Protein AF-A0A246E0P2-F1 (afdb_monomer_lite)

Secondary structure (DSSP, 8-state):
-----TTTTS-HHHHHHHHHHHHHHHHHHHHHHHHTT-TTHHHHHHHHHHHHHHHHHHHHS-HHHHHHHHHHHHHHHHHHHHHHHHHS-----

Organism: NCBI:txid1967781

Foldseek 3Di:
DPPDDPLNVDDLVVLLVVLLVLLVVLCVLLVVCVVVVPVCSVVSPVLSVVSVVCSSVLSVDDSVSVVVSVVVSVVSVVVSVVVVVVPPPPPDD

Structure (mmCIF, N/CA/C/O backbone):
data_AF-A0A246E0P2-F1
#
_entry.id   AF-A0A246E0P2-F1
#
loop_
_atom_site.group_PDB
_atom_site.id
_atom_site.type_symbol
_atom_site.label_atom_id
_atom_site.label_alt_id
_atom_site.label_comp_id
_atom_site.label_asym_id
_atom_site.label_entity_id
_atom_site.label_seq_id
_atom_site.pdbx_PDB_ins_code
_atom_site.Cartn_x
_atom_site.Cartn_y
_atom_site.Cartn_z
_atom_site.occupancy
_atom_site.B_iso_or_equiv
_atom_site.auth_seq_id
_atom_site.auth_comp_id
_atom_site.auth_asym_id
_atom_site.auth_atom_id
_atom_site.pdbx_PDB_model_num
ATOM 1 N N . MET A 1 1 ? -1.724 15.838 -26.592 1.00 36.31 1 MET A N 1
ATOM 2 C CA . MET A 1 1 ? -0.551 15.297 -25.874 1.00 36.31 1 MET A CA 1
ATOM 3 C C . MET A 1 1 ? -1.047 14.722 -24.557 1.00 36.31 1 MET A C 1
ATOM 5 O O . MET A 1 1 ? -1.435 15.505 -23.699 1.00 36.31 1 MET A O 1
ATOM 9 N N . SER A 1 2 ? -1.127 13.395 -24.412 1.00 47.81 2 SER A N 1
ATOM 10 C CA . SER A 1 2 ? -1.415 12.793 -23.102 1.00 47.81 2 SER A CA 1
ATOM 11 C C . SER A 1 2 ? -0.214 13.047 -22.203 1.00 47.81 2 SER A C 1
ATOM 13 O O . SER A 1 2 ? 0.891 12.609 -22.519 1.00 47.81 2 SER A O 1
ATOM 15 N N . ARG A 1 3 ? -0.400 13.831 -21.135 1.00 54.16 3 ARG A N 1
ATOM 16 C CA . ARG A 1 3 ? 0.618 13.973 -20.092 1.00 54.16 3 ARG A CA 1
ATOM 17 C C . ARG A 1 3 ? 0.797 12.600 -19.463 1.00 54.16 3 ARG A C 1
ATOM 19 O O . ARG A 1 3 ? -0.142 12.103 -18.845 1.00 54.16 3 ARG A O 1
ATOM 26 N N . LYS A 1 4 ? 1.982 12.023 -19.644 1.00 53.72 4 LYS A N 1
ATOM 27 C CA . LYS A 1 4 ? 2.392 10.837 -18.907 1.00 53.72 4 LYS A CA 1
ATOM 28 C C . LYS A 1 4 ? 2.248 11.109 -17.417 1.00 53.72 4 LYS A C 1
ATOM 30 O O . LYS A 1 4 ? 2.573 12.206 -16.950 1.00 53.72 4 LYS A O 1
ATOM 35 N N . THR A 1 5 ? 1.685 10.162 -16.679 1.00 62.72 5 THR A N 1
ATOM 36 C CA . THR A 1 5 ? 1.611 10.297 -15.223 1.00 62.72 5 THR A CA 1
ATOM 37 C C . THR A 1 5 ? 3.012 10.177 -14.611 1.00 62.72 5 THR A C 1
ATOM 39 O O . THR A 1 5 ? 3.869 9.511 -15.183 1.00 62.72 5 THR A O 1
ATOM 42 N N . PRO A 1 6 ? 3.289 10.766 -13.433 1.00 68.50 6 PRO A N 1
ATOM 43 C CA . PRO A 1 6 ? 4.612 10.668 -12.807 1.00 68.50 6 PRO A CA 1
ATOM 44 C C . PRO A 1 6 ? 5.114 9.226 -12.615 1.00 68.50 6 PRO A C 1
ATOM 46 O O . PRO A 1 6 ? 6.316 9.007 -12.573 1.00 68.50 6 PRO A O 1
ATOM 49 N N . LEU A 1 7 ? 4.206 8.245 -12.519 1.00 66.38 7 LEU A N 1
ATOM 50 C CA . LEU A 1 7 ? 4.514 6.811 -12.464 1.00 66.38 7 LEU A CA 1
ATOM 51 C C . LEU A 1 7 ? 5.053 6.255 -13.792 1.00 66.38 7 LEU A C 1
ATOM 53 O O . LEU A 1 7 ? 5.910 5.373 -13.774 1.00 66.38 7 LEU A O 1
ATOM 57 N N . GLU A 1 8 ? 4.583 6.770 -14.929 1.00 67.31 8 GLU A N 1
ATOM 58 C CA . GLU A 1 8 ? 5.042 6.383 -16.271 1.00 67.31 8 GLU A CA 1
ATOM 59 C C . GLU A 1 8 ? 6.476 6.842 -16.553 1.00 67.31 8 GLU A C 1
ATOM 61 O O . GLU A 1 8 ? 7.203 6.164 -17.277 1.00 67.31 8 GLU A O 1
ATOM 66 N N . ASP A 1 9 ? 6.892 7.960 -15.955 1.00 74.88 9 ASP A N 1
ATOM 67 C CA . ASP A 1 9 ? 8.243 8.513 -16.105 1.00 74.88 9 ASP A CA 1
ATOM 68 C C . ASP A 1 9 ? 9.254 7.900 -15.111 1.00 74.88 9 ASP A C 1
ATOM 70 O O . ASP A 1 9 ? 10.459 8.139 -15.208 1.00 74.88 9 ASP A O 1
ATOM 74 N N . MET A 1 10 ? 8.792 7.089 -14.151 1.00 79.94 10 MET A N 1
ATOM 75 C CA . MET A 1 10 ? 9.656 6.400 -13.189 1.00 79.94 10 MET A CA 1
ATOM 76 C C . MET A 1 10 ? 10.255 5.115 -13.769 1.00 79.94 10 MET A C 1
ATOM 78 O O . MET A 1 10 ? 9.574 4.325 -14.434 1.00 79.94 10 MET A O 1
ATOM 82 N N . SER A 1 11 ? 11.518 4.855 -13.406 1.00 86.56 11 SER A N 1
ATOM 83 C CA . SER A 1 11 ? 12.133 3.538 -13.583 1.00 86.56 11 SER A CA 1
ATOM 84 C C . SER A 1 11 ? 11.336 2.467 -12.836 1.00 86.56 11 SER A C 1
ATOM 86 O O . SER A 1 11 ? 10.710 2.748 -11.810 1.00 86.56 11 SER A O 1
ATOM 88 N N . THR A 1 12 ? 11.393 1.229 -13.323 1.00 85.56 12 THR A N 1
ATOM 89 C CA . THR A 1 12 ? 10.741 0.072 -12.693 1.00 85.56 12 THR A CA 1
ATOM 90 C C . THR A 1 12 ? 11.121 -0.062 -11.218 1.00 85.56 12 THR A C 1
ATOM 92 O O . THR A 1 12 ? 10.244 -0.220 -10.379 1.00 85.56 12 THR A O 1
ATOM 95 N N . GLU A 1 13 ? 12.402 0.100 -10.876 1.00 86.38 13 GLU A N 1
ATOM 96 C CA . GLU A 1 13 ? 12.884 0.046 -9.486 1.00 86.38 13 GLU A CA 1
ATOM 97 C C . GLU A 1 13 ? 12.245 1.121 -8.602 1.00 86.38 13 GLU A C 1
ATOM 99 O O . GLU A 1 13 ? 11.829 0.853 -7.474 1.00 86.38 13 GLU A O 1
ATOM 104 N N . ARG A 1 14 ? 12.121 2.350 -9.119 1.00 85.50 14 ARG A N 1
ATOM 105 C CA . ARG A 1 14 ? 11.501 3.448 -8.372 1.00 85.50 14 ARG A CA 1
ATOM 106 C C . ARG A 1 14 ? 9.994 3.252 -8.236 1.00 85.50 14 ARG A C 1
ATOM 108 O O . ARG A 1 14 ? 9.445 3.557 -7.180 1.00 85.50 14 ARG A O 1
ATOM 115 N N . ARG A 1 15 ? 9.341 2.704 -9.264 1.00 84.75 15 ARG A N 1
ATOM 116 C CA . ARG A 1 15 ? 7.932 2.287 -9.219 1.00 84.75 15 ARG A CA 1
ATOM 117 C C . ARG A 1 15 ? 7.706 1.223 -8.148 1.00 84.75 15 ARG A C 1
ATOM 119 O O . ARG A 1 15 ? 6.824 1.388 -7.312 1.00 84.75 15 ARG A O 1
ATOM 126 N N . GLU A 1 16 ? 8.543 0.191 -8.119 1.00 89.38 16 GLU A N 1
ATOM 127 C CA . GLU A 1 16 ? 8.479 -0.874 -7.116 1.00 89.38 16 GLU A CA 1
ATOM 128 C C . GLU A 1 16 ? 8.666 -0.322 -5.696 1.00 89.38 16 GLU A C 1
ATOM 130 O O . GLU A 1 16 ? 7.886 -0.641 -4.798 1.00 89.38 16 GLU A O 1
ATOM 135 N N . ALA A 1 17 ? 9.644 0.566 -5.493 1.00 89.12 17 ALA A N 1
ATOM 136 C CA . ALA A 1 17 ? 9.871 1.210 -4.202 1.00 89.12 17 ALA A CA 1
ATOM 137 C C . ALA A 1 17 ? 8.648 2.016 -3.725 1.00 89.12 17 ALA A C 1
ATOM 139 O O . ALA A 1 17 ? 8.292 1.955 -2.547 1.00 89.12 17 ALA A O 1
ATOM 140 N N . VAL A 1 18 ? 7.971 2.732 -4.630 1.00 87.69 18 VAL A N 1
ATOM 141 C CA . VAL A 1 18 ? 6.733 3.467 -4.321 1.00 87.69 18 VAL A CA 1
ATOM 142 C C . VAL A 1 18 ? 5.596 2.511 -3.959 1.00 87.69 18 VAL A C 1
ATOM 144 O O . VAL A 1 18 ? 4.913 2.739 -2.961 1.00 87.69 18 VAL A O 1
ATOM 147 N N . ILE A 1 19 ? 5.418 1.423 -4.712 1.00 88.06 19 ILE A N 1
ATOM 148 C CA . ILE A 1 19 ? 4.385 0.412 -4.437 1.00 88.06 19 ILE A CA 1
ATOM 149 C C . ILE A 1 19 ? 4.617 -0.235 -3.065 1.00 88.06 19 ILE A C 1
ATOM 151 O O . ILE A 1 19 ? 3.688 -0.338 -2.266 1.00 88.06 19 ILE A O 1
ATOM 155 N N . ARG A 1 20 ? 5.864 -0.591 -2.736 1.00 91.00 20 ARG A N 1
ATOM 156 C CA . ARG A 1 20 ? 6.228 -1.135 -1.415 1.00 91.00 20 ARG A CA 1
ATOM 157 C C . ARG A 1 20 ? 6.007 -0.123 -0.287 1.00 91.00 20 ARG A C 1
ATOM 159 O O . ARG A 1 20 ? 5.542 -0.497 0.788 1.00 91.00 20 ARG A O 1
ATOM 166 N N . ALA A 1 21 ? 6.313 1.155 -0.513 1.00 91.12 21 ALA A N 1
ATOM 167 C CA . ALA A 1 21 ? 6.061 2.207 0.472 1.00 91.12 21 ALA A CA 1
ATOM 168 C C . ALA A 1 21 ? 4.556 2.404 0.728 1.00 91.12 21 ALA A C 1
ATOM 170 O O . ALA A 1 21 ? 4.145 2.584 1.877 1.00 91.12 21 ALA A O 1
ATOM 171 N N . LEU A 1 22 ? 3.734 2.326 -0.323 1.00 88.94 22 LEU A N 1
ATOM 172 C CA . LEU A 1 22 ? 2.277 2.367 -0.220 1.00 88.94 22 LEU A CA 1
ATOM 173 C C . LEU A 1 22 ? 1.736 1.157 0.553 1.00 88.94 22 LEU A C 1
ATOM 175 O O . LEU A 1 22 ? 0.949 1.335 1.479 1.00 88.94 22 LEU A O 1
ATOM 179 N N . ALA A 1 23 ? 2.210 -0.047 0.227 1.00 90.94 23 ALA A N 1
ATOM 180 C CA . ALA A 1 23 ? 1.853 -1.277 0.932 1.00 90.94 23 ALA A CA 1
ATOM 181 C C . ALA A 1 23 ? 2.166 -1.189 2.435 1.00 90.94 23 ALA A C 1
ATOM 183 O O . ALA A 1 23 ? 1.333 -1.527 3.271 1.00 90.94 23 ALA A O 1
ATOM 184 N N . SER A 1 24 ? 3.338 -0.653 2.789 1.00 93.31 24 SER A N 1
ATOM 185 C CA . SER A 1 24 ? 3.743 -0.443 4.184 1.00 93.31 24 SER A CA 1
ATOM 186 C C . SER A 1 24 ? 2.807 0.513 4.931 1.00 93.31 24 SER A C 1
ATOM 188 O O . SER A 1 24 ? 2.372 0.220 6.045 1.00 93.31 24 SER A O 1
ATOM 190 N N . LYS A 1 25 ? 2.426 1.631 4.297 1.00 92.44 25 LYS A N 1
ATOM 191 C CA . LYS A 1 25 ? 1.450 2.572 4.867 1.00 92.44 25 LYS A CA 1
ATOM 192 C C . LYS A 1 25 ? 0.079 1.925 5.060 1.00 92.44 25 LYS A C 1
ATOM 194 O O . LYS A 1 25 ? -0.498 2.076 6.131 1.00 92.44 25 LYS A O 1
ATOM 199 N N . LEU A 1 26 ? -0.416 1.183 4.069 1.00 89.44 26 LEU A N 1
ATOM 200 C CA . LEU A 1 26 ? -1.687 0.458 4.167 1.00 89.44 26 LEU A CA 1
ATOM 201 C C . LEU A 1 26 ? -1.671 -0.564 5.306 1.00 89.44 26 LEU A C 1
ATOM 203 O O . LEU A 1 26 ? -2.623 -0.620 6.077 1.00 89.44 26 LEU A O 1
ATOM 207 N N . GLN A 1 27 ? -0.574 -1.309 5.470 1.00 93.31 27 GLN A N 1
ATOM 208 C CA . GLN A 1 27 ? -0.428 -2.271 6.562 1.00 93.31 27 GLN A CA 1
ATOM 209 C C . GLN A 1 27 ? -0.475 -1.591 7.934 1.00 93.31 27 GLN A C 1
ATOM 211 O O . GLN A 1 27 ? -1.118 -2.095 8.856 1.00 93.31 27 GLN A O 1
ATOM 216 N N . TYR A 1 28 ? 0.199 -0.449 8.078 1.00 92.19 28 TYR A N 1
ATOM 217 C CA . TYR A 1 28 ? 0.174 0.331 9.314 1.00 92.19 28 TYR A CA 1
ATOM 218 C C . TYR A 1 28 ? -1.232 0.871 9.613 1.00 92.19 28 TYR A C 1
ATOM 220 O O . TYR A 1 28 ? -1.737 0.703 10.724 1.00 92.19 28 TYR A O 1
ATOM 228 N N . SER A 1 29 ? -1.910 1.436 8.610 1.00 87.88 29 SER A N 1
ATOM 229 C CA . SER A 1 29 ? -3.301 1.882 8.741 1.00 87.88 29 SER A CA 1
ATOM 230 C C . SER A 1 29 ? -4.243 0.730 9.093 1.00 87.88 29 SER A C 1
ATOM 232 O O . SER A 1 29 ? -5.091 0.893 9.965 1.00 87.88 29 SER A O 1
ATOM 234 N N . ALA A 1 30 ? -4.060 -0.455 8.503 1.00 90.94 30 ALA A N 1
ATOM 235 C CA . ALA A 1 30 ? -4.835 -1.648 8.838 1.00 90.94 30 ALA A CA 1
ATOM 236 C C . ALA A 1 30 ? -4.671 -2.049 10.312 1.00 90.94 30 ALA A C 1
ATOM 238 O O . ALA A 1 30 ? -5.648 -2.402 10.969 1.00 90.94 30 ALA A O 1
ATOM 239 N N . GLN A 1 31 ? -3.454 -1.954 10.862 1.00 93.62 31 GLN A N 1
ATOM 240 C CA . GLN A 1 31 ? -3.204 -2.228 12.280 1.00 93.62 31 GLN A CA 1
ATOM 241 C C . GLN A 1 31 ? -3.941 -1.242 13.192 1.00 93.62 31 GLN A C 1
ATOM 243 O O . GLN A 1 31 ? -4.558 -1.669 14.167 1.00 93.62 31 GLN A O 1
ATOM 248 N N . ILE A 1 32 ? -3.928 0.054 12.865 1.00 90.31 32 ILE A N 1
ATOM 249 C CA . ILE A 1 32 ? -4.683 1.070 13.616 1.00 90.31 32 ILE A CA 1
ATOM 250 C C . ILE A 1 32 ? -6.191 0.811 13.505 1.00 90.31 32 ILE A C 1
ATOM 252 O O . ILE A 1 32 ? -6.874 0.740 14.525 1.00 90.31 32 ILE A O 1
ATOM 256 N N . ALA A 1 33 ? -6.698 0.610 12.285 1.00 87.88 33 ALA A N 1
ATOM 257 C CA . ALA A 1 33 ? -8.101 0.310 12.005 1.00 87.88 33 ALA A CA 1
ATOM 258 C C . ALA A 1 33 ? -8.591 -0.899 12.815 1.00 87.88 33 ALA A C 1
ATOM 260 O O . ALA A 1 33 ? -9.647 -0.861 13.441 1.00 87.88 33 ALA A O 1
ATOM 261 N N . LYS A 1 34 ? -7.777 -1.958 12.873 1.00 90.94 34 LYS A N 1
ATOM 262 C CA . LYS A 1 34 ? -8.066 -3.179 13.629 1.00 90.94 34 LYS A CA 1
ATOM 263 C C . LYS A 1 34 ? -8.170 -2.924 15.132 1.00 90.94 34 LYS A C 1
ATOM 265 O O . LYS A 1 34 ? -9.074 -3.459 15.768 1.00 90.94 34 LYS A O 1
ATOM 270 N N . LEU A 1 35 ? -7.286 -2.095 15.695 1.00 91.69 35 LEU A N 1
ATOM 271 C CA . LEU A 1 35 ? -7.343 -1.697 17.109 1.00 91.69 35 LEU A CA 1
ATOM 272 C C . LEU A 1 35 ? -8.594 -0.870 17.429 1.00 91.69 35 LEU A C 1
ATOM 274 O O . LEU A 1 35 ? -9.157 -1.007 18.511 1.00 91.69 35 LEU A O 1
ATOM 278 N N . GLN A 1 36 ? -9.039 -0.044 16.485 1.00 87.75 36 GLN A N 1
ATOM 279 C CA . G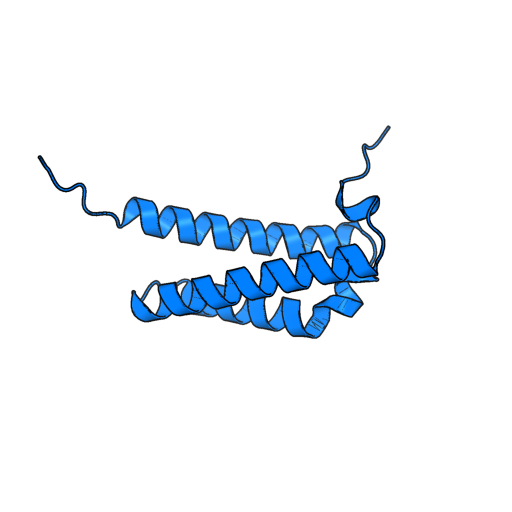LN A 1 36 ? -10.239 0.786 16.610 1.00 87.75 36 GLN A CA 1
ATOM 280 C C . GLN A 1 36 ? -11.535 0.061 16.211 1.00 87.75 36 GLN A C 1
ATOM 282 O O . GLN A 1 36 ? -12.606 0.655 16.280 1.00 87.75 36 GLN A O 1
ATOM 287 N N . GLN A 1 37 ? -11.449 -1.209 15.801 1.00 87.69 37 GLN A N 1
ATOM 288 C CA . GLN A 1 37 ? -12.570 -1.987 15.265 1.00 87.69 37 GLN A CA 1
ATOM 289 C C . GLN A 1 37 ? -13.246 -1.344 14.035 1.00 87.69 37 GLN A C 1
ATOM 291 O O . GLN A 1 37 ? -14.424 -1.594 13.778 1.00 87.69 37 GLN A O 1
ATOM 296 N N . ASP A 1 38 ? -12.508 -0.552 13.246 1.00 86.31 38 ASP A N 1
ATOM 297 C CA . ASP A 1 38 ? -13.001 0.009 11.982 1.00 86.31 38 ASP A CA 1
ATOM 298 C C . ASP A 1 38 ? -13.230 -1.136 10.975 1.00 86.31 38 ASP A C 1
ATOM 300 O O . ASP A 1 38 ? -12.284 -1.861 10.661 1.00 86.31 38 ASP A O 1
ATOM 304 N N . PRO A 1 39 ? -14.448 -1.321 10.433 1.00 85.50 39 PRO A N 1
ATOM 305 C CA . PRO A 1 39 ? -14.784 -2.456 9.570 1.00 85.50 39 PRO A CA 1
ATOM 306 C C . PRO A 1 39 ? -13.979 -2.524 8.263 1.00 85.50 39 PRO A C 1
ATOM 308 O O . PRO A 1 39 ? -13.981 -3.569 7.614 1.00 85.50 39 PRO A O 1
ATOM 311 N N . ASN A 1 40 ? -13.280 -1.454 7.876 1.00 84.88 40 ASN A N 1
ATOM 312 C CA . ASN A 1 40 ? -12.437 -1.414 6.682 1.00 84.88 40 ASN A CA 1
ATOM 313 C C . ASN A 1 40 ? -11.041 -2.025 6.909 1.00 84.88 40 ASN A C 1
ATOM 315 O O . ASN A 1 40 ? -10.297 -2.215 5.943 1.00 84.88 40 ASN A O 1
ATOM 319 N N . TRP A 1 41 ? -10.671 -2.375 8.151 1.00 89.25 41 TRP A N 1
ATOM 320 C CA . TRP A 1 41 ? -9.361 -2.969 8.460 1.00 89.25 41 TRP A CA 1
ATOM 321 C C . TRP A 1 41 ? -8.991 -4.193 7.595 1.00 89.25 41 TRP A C 1
ATOM 323 O O . TRP A 1 41 ? -7.829 -4.262 7.185 1.00 89.25 41 TRP A O 1
ATOM 333 N N . PRO A 1 42 ? -9.911 -5.122 7.238 1.00 91.62 42 PRO A N 1
ATOM 334 C CA . PRO A 1 42 ? -9.559 -6.280 6.414 1.00 91.62 42 PRO A CA 1
ATOM 335 C C . PRO A 1 42 ? -9.172 -5.884 4.988 1.00 91.62 42 PRO A C 1
ATOM 337 O O . PRO A 1 42 ? -8.252 -6.458 4.417 1.00 91.62 42 PRO A O 1
ATOM 340 N N . GLN A 1 43 ? -9.839 -4.872 4.426 1.00 88.12 43 GLN A N 1
ATOM 341 C CA . GLN A 1 43 ? -9.594 -4.398 3.060 1.00 88.12 43 GLN A CA 1
ATOM 342 C C . GLN A 1 43 ? -8.233 -3.699 2.958 1.00 88.12 43 GLN A C 1
ATOM 344 O O . GLN A 1 43 ? -7.506 -3.880 1.982 1.00 88.12 43 GLN A O 1
ATOM 349 N N . LEU A 1 44 ? -7.863 -2.933 3.991 1.00 88.25 44 LEU A N 1
ATOM 350 C CA . LEU A 1 44 ? -6.540 -2.317 4.094 1.00 88.25 44 LEU A CA 1
ATOM 351 C C . LEU A 1 44 ? -5.434 -3.379 4.194 1.00 88.25 44 LEU A C 1
ATOM 353 O O . LEU A 1 44 ? -4.409 -3.258 3.524 1.00 88.25 44 LEU A O 1
ATOM 357 N N . GLU A 1 45 ? -5.648 -4.419 5.007 1.00 92.50 45 GLU A N 1
ATOM 358 C CA . GLU A 1 45 ? -4.691 -5.517 5.194 1.00 92.50 45 GLU A CA 1
ATOM 359 C C . GLU A 1 45 ? -4.524 -6.352 3.914 1.00 92.50 45 GLU A C 1
ATOM 361 O O . GLU A 1 45 ? -3.399 -6.625 3.493 1.00 92.50 45 GLU A O 1
ATOM 366 N N . GLU A 1 46 ? -5.625 -6.703 3.248 1.00 91.62 46 GLU A N 1
ATOM 367 C CA . GLU A 1 46 ? -5.607 -7.469 1.999 1.00 91.62 46 GLU A CA 1
ATOM 368 C C . GLU A 1 46 ? -4.896 -6.710 0.872 1.00 91.62 46 GLU A C 1
ATOM 370 O O . GLU A 1 46 ? -4.046 -7.277 0.172 1.00 91.62 46 GLU A O 1
ATOM 375 N N . LEU A 1 47 ? -5.181 -5.413 0.718 1.00 88.69 47 LEU A N 1
ATOM 376 C CA . LEU A 1 47 ? -4.521 -4.610 -0.305 1.00 88.69 47 LEU A CA 1
ATOM 377 C C . LEU A 1 47 ? -3.032 -4.417 0.003 1.00 88.69 47 LEU A C 1
ATOM 379 O O . LEU A 1 47 ? -2.208 -4.509 -0.908 1.00 88.69 47 LEU A O 1
ATOM 383 N N . ALA A 1 48 ? -2.664 -4.201 1.270 1.00 90.88 48 ALA A N 1
ATOM 384 C CA . ALA A 1 48 ? -1.262 -4.139 1.675 1.00 90.88 48 ALA A CA 1
ATOM 385 C C . ALA A 1 48 ? -0.521 -5.436 1.322 1.00 90.88 48 ALA A C 1
ATOM 387 O O . ALA A 1 48 ? 0.547 -5.394 0.706 1.00 90.88 48 ALA A O 1
ATOM 388 N N . ALA A 1 49 ? -1.104 -6.590 1.658 1.00 91.94 49 ALA A N 1
ATOM 389 C CA . ALA A 1 49 ? -0.526 -7.897 1.366 1.00 91.94 49 ALA A CA 1
ATOM 390 C C . ALA A 1 49 ? -0.368 -8.136 -0.144 1.00 91.94 49 ALA A C 1
ATOM 392 O O . ALA A 1 49 ? 0.677 -8.622 -0.583 1.00 91.94 49 ALA A O 1
ATOM 393 N N . THR A 1 50 ? -1.373 -7.753 -0.935 1.00 89.50 50 THR A N 1
ATOM 394 C CA . THR A 1 50 ? -1.353 -7.855 -2.403 1.00 89.50 50 THR A CA 1
ATOM 395 C C . THR A 1 50 ? -0.253 -6.981 -2.999 1.00 89.50 50 THR A C 1
ATOM 397 O O . THR A 1 50 ? 0.589 -7.468 -3.749 1.00 89.50 50 THR A O 1
ATOM 400 N N . LEU A 1 51 ? -0.172 -5.709 -2.597 1.00 88.88 51 LEU A N 1
ATOM 401 C CA . LEU A 1 51 ? 0.858 -4.794 -3.093 1.00 88.88 51 LEU A CA 1
ATOM 402 C C . LEU A 1 51 ? 2.267 -5.226 -2.677 1.00 88.88 51 LEU A C 1
ATOM 404 O O . LEU A 1 51 ? 3.196 -5.049 -3.458 1.00 88.88 51 LEU A O 1
ATOM 408 N N . PHE A 1 52 ? 2.457 -5.810 -1.489 1.00 91.12 52 PHE A N 1
ATOM 409 C CA . PHE A 1 52 ? 3.755 -6.373 -1.107 1.00 91.12 52 PHE A CA 1
ATOM 410 C C . PHE A 1 52 ? 4.143 -7.562 -1.982 1.00 91.12 52 PHE A C 1
ATOM 412 O O . PHE A 1 52 ? 5.262 -7.585 -2.506 1.00 91.12 52 PHE A O 1
ATOM 419 N N . ARG A 1 53 ? 3.228 -8.526 -2.135 1.00 90.81 53 ARG A N 1
ATOM 420 C CA . ARG A 1 53 ? 3.451 -9.758 -2.900 1.00 90.81 53 ARG A CA 1
ATOM 421 C C . ARG A 1 53 ? 3.763 -9.456 -4.361 1.00 90.81 53 ARG A C 1
ATOM 423 O O . ARG A 1 53 ? 4.762 -9.946 -4.877 1.00 90.81 53 ARG A O 1
ATOM 430 N N . ASP A 1 54 ? 2.962 -8.591 -4.967 1.00 90.00 54 ASP A N 1
ATOM 431 C CA . ASP A 1 54 ? 2.959 -8.390 -6.414 1.00 90.00 54 ASP A CA 1
ATOM 432 C C . ASP A 1 54 ? 3.746 -7.131 -6.823 1.00 90.00 54 ASP A C 1
ATOM 434 O O . ASP A 1 54 ? 3.769 -6.763 -7.993 1.00 90.00 54 ASP A O 1
ATOM 438 N N . SER A 1 55 ? 4.421 -6.454 -5.881 1.00 87.06 55 SER A N 1
ATOM 439 C CA . SER A 1 55 ? 5.106 -5.168 -6.114 1.00 87.06 55 SER A CA 1
ATOM 440 C C . SER A 1 55 ? 6.013 -5.147 -7.345 1.00 87.06 55 SER A C 1
ATOM 442 O O . SER A 1 55 ? 5.987 -4.171 -8.095 1.00 87.06 55 SER A O 1
ATOM 444 N N . SER A 1 56 ? 6.800 -6.204 -7.572 1.00 86.88 56 SER A N 1
ATOM 445 C CA . SER A 1 56 ? 7.705 -6.272 -8.726 1.00 86.88 56 SER A CA 1
ATOM 446 C C . SER A 1 56 ? 6.952 -6.498 -10.038 1.00 86.88 56 SER A C 1
ATOM 448 O O . SER A 1 56 ? 7.273 -5.866 -11.045 1.00 86.88 56 SER A O 1
ATOM 450 N N . ASP A 1 57 ? 5.911 -7.331 -10.025 1.00 87.06 57 ASP A N 1
ATOM 451 C CA . ASP A 1 57 ? 5.088 -7.604 -11.205 1.00 87.06 57 ASP A CA 1
ATOM 452 C C . ASP A 1 57 ? 4.263 -6.371 -11.592 1.00 87.06 57 ASP A C 1
ATOM 454 O O . ASP A 1 57 ? 4.246 -5.973 -12.757 1.00 87.06 57 ASP A O 1
ATOM 458 N N . ILE A 1 58 ? 3.678 -5.683 -10.608 1.00 83.88 58 ILE A N 1
ATOM 459 C CA . ILE A 1 58 ? 2.962 -4.414 -10.794 1.00 83.88 58 ILE A CA 1
ATOM 460 C C . ILE A 1 58 ? 3.917 -3.331 -11.316 1.00 83.88 58 ILE A C 1
ATOM 462 O O . ILE A 1 58 ? 3.557 -2.574 -12.214 1.00 83.88 58 ILE A O 1
ATOM 466 N N . ALA A 1 59 ? 5.148 -3.252 -10.802 1.00 85.56 59 ALA A N 1
ATOM 467 C CA . ALA A 1 59 ? 6.127 -2.268 -11.267 1.00 85.56 59 ALA A CA 1
ATOM 468 C C . ALA A 1 59 ? 6.546 -2.481 -12.730 1.00 85.56 59 ALA A C 1
ATOM 470 O O . ALA A 1 59 ? 6.842 -1.506 -13.431 1.00 85.56 59 ALA A O 1
ATOM 471 N N . ARG A 1 60 ? 6.575 -3.742 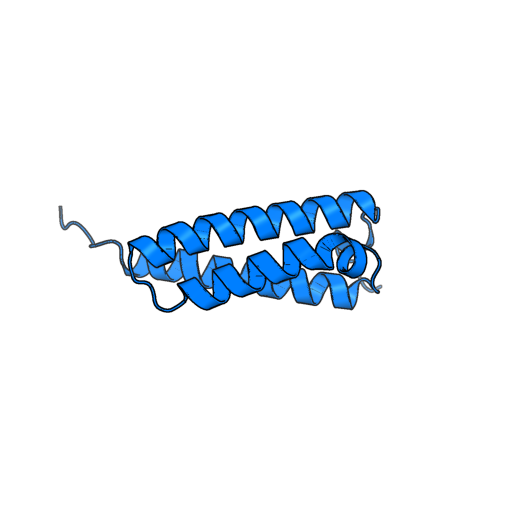-13.179 1.00 85.00 60 ARG A N 1
ATOM 472 C CA . ARG A 1 60 ? 6.912 -4.156 -14.551 1.00 85.00 60 ARG A CA 1
ATOM 473 C C . ARG A 1 60 ? 5.723 -4.113 -15.507 1.00 85.00 60 ARG A C 1
ATOM 475 O O . ARG A 1 60 ? 5.947 -4.095 -16.715 1.00 85.00 60 ARG A O 1
ATOM 482 N N . ALA A 1 61 ? 4.499 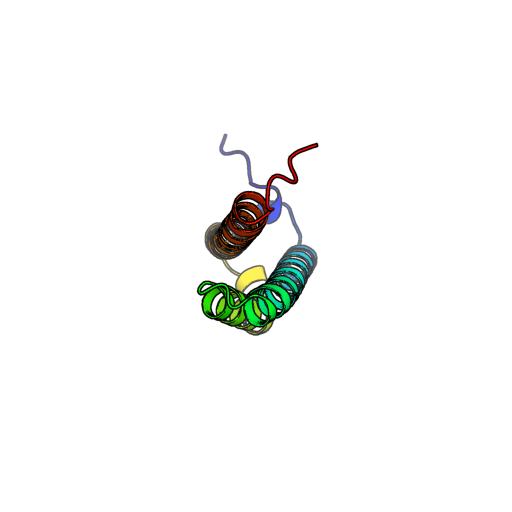-4.117 -14.987 1.00 79.62 61 ALA A N 1
ATOM 483 C CA . ALA A 1 61 ? 3.286 -4.068 -15.786 1.00 79.62 61 ALA A CA 1
ATOM 484 C C . ALA A 1 61 ? 3.175 -2.766 -16.594 1.00 79.62 61 ALA A C 1
ATOM 486 O O . ALA A 1 61 ? 3.834 -1.756 -16.310 1.00 79.62 61 ALA A O 1
ATOM 487 N N . GLU A 1 62 ? 2.289 -2.796 -17.593 1.00 74.50 62 GLU A N 1
ATOM 488 C CA . GLU A 1 62 ? 1.903 -1.605 -18.343 1.00 74.50 62 GLU A CA 1
ATOM 489 C C . GLU A 1 62 ? 1.495 -0.480 -17.374 1.00 74.50 62 GLU A C 1
ATOM 491 O O . GLU A 1 62 ? 0.825 -0.747 -16.367 1.00 74.50 62 GLU A O 1
ATOM 496 N N . PRO A 1 63 ? 1.878 0.780 -17.642 1.00 68.19 63 PRO A N 1
ATOM 497 C CA . PRO A 1 63 ? 1.760 1.845 -16.652 1.00 68.19 63 PRO A CA 1
ATOM 498 C C . PRO A 1 63 ? 0.339 2.093 -16.134 1.00 68.19 63 PRO A C 1
ATOM 500 O O . PRO A 1 63 ? 0.167 2.478 -14.979 1.00 68.19 63 PRO A O 1
ATOM 503 N N . GLU A 1 64 ? -0.683 1.830 -16.951 1.00 71.25 64 GLU A N 1
ATOM 504 C CA . GLU A 1 64 ? -2.086 1.947 -16.540 1.00 71.25 64 GLU A CA 1
ATOM 505 C C . GLU A 1 64 ? -2.488 0.885 -15.502 1.00 71.25 64 GLU A C 1
ATOM 507 O O . GLU A 1 64 ? -3.226 1.195 -14.566 1.00 71.25 64 GLU A O 1
ATOM 512 N N . THR A 1 65 ? -1.948 -0.336 -15.588 1.00 69.25 65 THR A N 1
ATOM 513 C CA . THR A 1 65 ? -2.175 -1.394 -14.588 1.00 69.25 65 THR A CA 1
ATOM 514 C C . THR A 1 65 ? -1.522 -1.025 -13.258 1.00 69.25 65 THR A C 1
ATOM 516 O O . THR A 1 65 ? -2.161 -1.101 -12.209 1.00 69.25 65 THR A O 1
ATOM 519 N N . ALA A 1 66 ? -0.277 -0.539 -13.297 1.00 69.06 66 ALA A N 1
ATOM 520 C CA . ALA A 1 66 ? 0.426 -0.076 -12.101 1.00 69.06 66 ALA A CA 1
ATOM 521 C C . ALA A 1 66 ? -0.304 1.094 -11.421 1.00 69.06 66 ALA A C 1
ATOM 523 O O . ALA A 1 66 ? -0.446 1.147 -10.197 1.00 69.06 66 ALA A O 1
ATOM 524 N N . LYS A 1 67 ? -0.811 2.025 -12.229 1.00 75.62 67 LYS A N 1
ATOM 525 C CA . LYS A 1 67 ? -1.577 3.185 -11.777 1.00 75.62 67 LYS A CA 1
ATOM 526 C C . LYS A 1 67 ? -2.904 2.791 -11.137 1.00 75.62 67 LYS A C 1
ATOM 528 O O . LYS A 1 67 ? -3.238 3.370 -10.108 1.00 75.62 67 LYS A O 1
ATOM 533 N N . ALA A 1 68 ? -3.629 1.813 -11.680 1.00 78.00 68 ALA A N 1
ATOM 534 C CA . ALA A 1 68 ? -4.873 1.329 -11.079 1.00 78.00 68 ALA A CA 1
ATOM 535 C C . ALA A 1 68 ? -4.645 0.797 -9.653 1.00 78.00 68 ALA A C 1
ATOM 537 O O . ALA A 1 68 ? -5.336 1.220 -8.725 1.00 78.00 68 ALA A O 1
ATOM 538 N N . SER A 1 69 ? -3.623 -0.042 -9.454 1.00 71.44 69 SER A N 1
ATOM 539 C CA . SER A 1 69 ? -3.268 -0.582 -8.133 1.00 71.44 69 SER A CA 1
ATOM 540 C C . SER A 1 69 ? -2.848 0.507 -7.138 1.00 71.44 69 SER A C 1
ATOM 542 O O . SER A 1 69 ? -3.247 0.476 -5.974 1.00 71.44 69 SER A O 1
ATOM 544 N N . VAL A 1 70 ? -2.078 1.506 -7.587 1.00 76.69 70 VAL A N 1
ATOM 545 C CA . VAL A 1 70 ? -1.679 2.645 -6.741 1.00 76.69 70 VAL A CA 1
ATOM 546 C C . VAL A 1 70 ? -2.877 3.526 -6.378 1.00 76.69 70 VAL A C 1
ATOM 548 O O . VAL A 1 70 ? -3.021 3.919 -5.221 1.00 76.69 70 VAL A O 1
ATOM 551 N N . MET A 1 71 ? -3.750 3.827 -7.343 1.00 83.56 71 MET A N 1
ATOM 552 C CA . MET A 1 71 ? -4.941 4.653 -7.126 1.00 83.56 71 MET A CA 1
ATOM 553 C C . MET A 1 71 ? -5.914 4.009 -6.142 1.00 83.56 71 MET A C 1
ATOM 555 O O . MET A 1 71 ? -6.457 4.710 -5.291 1.00 83.56 71 MET A O 1
ATOM 559 N N . GLU A 1 72 ? -6.093 2.691 -6.212 1.00 80.19 72 GLU A N 1
ATOM 560 C CA . GLU A 1 72 ? -6.922 1.959 -5.255 1.00 80.19 72 GLU A CA 1
ATOM 561 C C . GLU A 1 72 ? -6.351 2.041 -3.831 1.00 80.19 72 GLU A C 1
ATOM 563 O O . GLU A 1 72 ? -7.085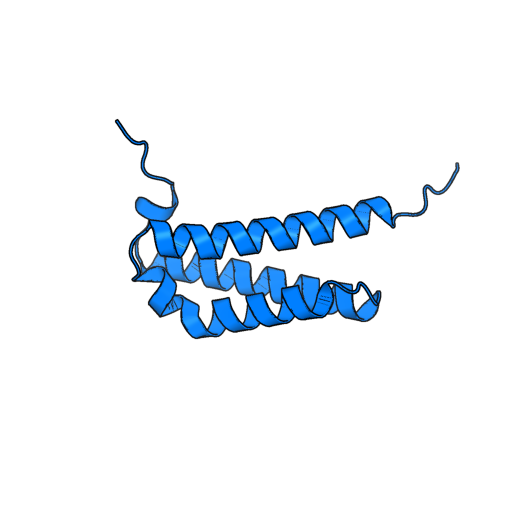 2.310 -2.879 1.00 80.19 72 GLU A O 1
ATOM 568 N N . GLY A 1 73 ? -5.025 1.934 -3.681 1.00 75.06 73 GLY A N 1
ATOM 569 C CA . GLY A 1 73 ? -4.366 2.115 -2.385 1.00 75.06 73 GLY A CA 1
ATOM 570 C C . GLY A 1 73 ? -4.516 3.523 -1.818 1.00 75.06 73 GLY A C 1
ATOM 571 O O . GLY A 1 73 ? -4.829 3.681 -0.639 1.00 75.06 73 GLY A O 1
ATOM 572 N N . ILE A 1 74 ? -4.364 4.554 -2.653 1.00 82.25 74 ILE A N 1
ATOM 573 C CA . ILE A 1 74 ? -4.604 5.948 -2.248 1.00 82.25 74 ILE A CA 1
ATOM 574 C C . ILE A 1 74 ? -6.068 6.148 -1.838 1.00 82.25 74 ILE A C 1
ATOM 576 O O . ILE A 1 74 ? -6.338 6.810 -0.837 1.00 82.25 74 ILE A O 1
ATOM 580 N N . ARG A 1 75 ? -7.015 5.561 -2.579 1.00 83.88 75 ARG A N 1
ATOM 581 C CA . ARG A 1 75 ? -8.450 5.657 -2.290 1.00 83.88 75 ARG A CA 1
ATOM 582 C C . ARG A 1 75 ? -8.791 5.054 -0.927 1.00 83.88 75 ARG A C 1
ATOM 584 O O . ARG A 1 75 ? -9.471 5.714 -0.145 1.00 83.88 75 ARG A O 1
ATOM 591 N N . LEU A 1 76 ? -8.315 3.843 -0.629 1.00 75.69 76 LEU A N 1
ATOM 592 C CA . LEU A 1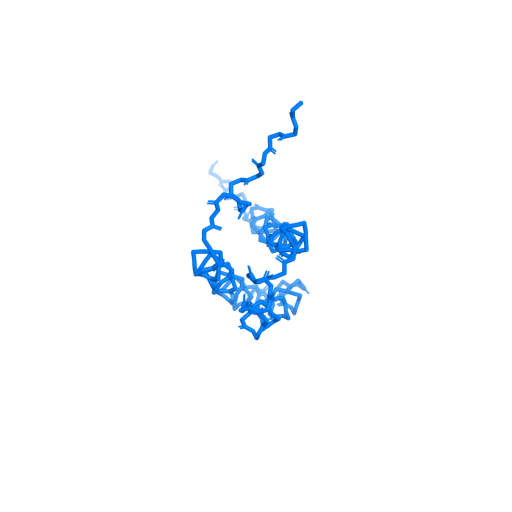 76 ? -8.563 3.192 0.663 1.00 75.69 76 LEU A CA 1
ATOM 593 C C . LEU A 1 76 ? -7.900 3.939 1.827 1.00 75.69 76 LEU A C 1
ATOM 595 O O . LEU A 1 76 ? -8.525 4.099 2.874 1.00 75.69 76 LEU A O 1
ATOM 599 N N . LEU A 1 77 ? -6.680 4.457 1.640 1.00 77.00 77 LEU A N 1
ATOM 600 C CA . LEU A 1 77 ? -6.037 5.314 2.643 1.00 77.00 77 LEU A CA 1
ATOM 601 C C . LEU A 1 77 ? -6.855 6.578 2.911 1.00 77.00 77 LEU A C 1
ATOM 603 O O . LEU A 1 77 ? -7.095 6.904 4.067 1.00 77.00 77 LEU A O 1
ATOM 607 N N . GLY A 1 78 ? -7.338 7.247 1.862 1.00 81.50 78 GLY A N 1
ATOM 608 C CA . GLY A 1 78 ? -8.185 8.428 2.013 1.00 81.50 78 GLY A CA 1
ATOM 609 C C . GLY A 1 78 ? -9.504 8.124 2.730 1.00 81.50 78 GLY A C 1
ATOM 610 O O . GLY A 1 78 ? -9.938 8.909 3.566 1.00 81.50 78 GLY A O 1
ATOM 611 N N . GLN A 1 79 ? -10.126 6.971 2.459 1.00 79.88 79 GLN A N 1
ATOM 612 C CA . GLN A 1 79 ? -11.340 6.544 3.167 1.00 79.88 79 GLN A CA 1
ATOM 613 C C . GLN A 1 79 ? -11.088 6.297 4.653 1.00 79.88 79 GLN A C 1
ATOM 615 O O . GLN A 1 79 ? -11.891 6.721 5.480 1.00 79.88 79 GLN A O 1
ATOM 620 N N . PHE A 1 80 ? -9.970 5.656 4.982 1.00 75.44 80 PHE A N 1
ATOM 621 C CA . PHE A 1 80 ? -9.555 5.447 6.362 1.00 75.44 80 PHE A CA 1
ATOM 622 C C . PHE A 1 80 ? -9.227 6.767 7.074 1.00 75.44 80 PHE A C 1
ATOM 624 O O . PHE A 1 80 ? -9.697 7.011 8.177 1.00 75.44 80 PHE A O 1
ATOM 631 N N . GLU A 1 81 ? -8.472 7.670 6.451 1.00 77.81 81 GLU A N 1
ATOM 632 C CA . GLU A 1 81 ? -8.186 8.986 7.040 1.00 77.81 81 GLU A CA 1
ATOM 633 C C . GLU A 1 81 ? -9.474 9.798 7.259 1.00 77.81 81 GLU A C 1
ATOM 635 O O . GLU A 1 81 ? -9.637 10.449 8.289 1.00 77.81 81 GLU A O 1
ATOM 640 N N . MET A 1 82 ? -10.438 9.715 6.339 1.00 78.25 82 MET A N 1
ATOM 641 C CA . MET A 1 82 ? -11.752 10.340 6.509 1.00 78.25 82 MET A CA 1
ATOM 642 C C . MET A 1 82 ? -12.586 9.690 7.621 1.00 78.25 82 MET A C 1
ATOM 644 O O . MET A 1 82 ? -13.274 10.416 8.342 1.00 78.25 82 MET A O 1
ATOM 648 N N . SER A 1 83 ? -12.533 8.362 7.794 1.00 71.31 83 SER A N 1
ATOM 649 C CA . SER A 1 83 ? -13.224 7.689 8.904 1.00 71.31 83 SER A CA 1
ATOM 650 C C . SER A 1 83 ? -12.620 8.081 10.255 1.00 71.31 83 SER A C 1
ATOM 652 O O . SER A 1 83 ? -13.371 8.306 11.202 1.00 71.31 83 SER A O 1
ATOM 654 N N . GLN A 1 84 ? -11.300 8.283 10.331 1.00 67.00 84 GLN A N 1
ATOM 655 C CA . GLN A 1 84 ? -10.620 8.820 11.519 1.00 67.00 84 GLN A CA 1
ATOM 656 C C . GLN A 1 84 ? -11.108 10.233 11.862 1.00 67.00 84 GLN A C 1
ATOM 658 O O . GLN A 1 84 ? -11.492 10.483 13.001 1.00 67.00 84 GLN A O 1
ATOM 663 N N . ILE A 1 85 ? -11.159 11.142 10.880 1.00 64.38 85 ILE A N 1
ATOM 664 C CA . ILE A 1 85 ? -11.606 12.534 11.085 1.00 64.38 85 ILE A CA 1
ATOM 665 C C . ILE A 1 85 ? -13.082 12.587 11.504 1.00 64.38 85 ILE A C 1
ATOM 667 O O . ILE A 1 85 ? -13.457 13.374 12.368 1.00 64.38 85 ILE A O 1
ATOM 671 N N . ALA A 1 86 ? -13.937 11.742 10.920 1.00 58.75 86 ALA A N 1
ATOM 672 C CA . ALA A 1 86 ? -15.348 11.659 11.301 1.00 58.75 86 ALA A CA 1
ATOM 673 C C . ALA A 1 86 ? -15.562 11.072 12.710 1.00 58.75 86 ALA A C 1
ATOM 675 O O . ALA A 1 86 ? -16.609 11.305 13.315 1.00 58.75 86 ALA A O 1
ATOM 676 N N . THR A 1 87 ? -14.581 10.321 13.218 1.00 53.28 87 THR A N 1
ATOM 677 C CA . THR A 1 87 ? -14.617 9.668 14.534 1.00 53.28 87 THR A CA 1
ATOM 678 C C . THR A 1 87 ? -13.901 10.486 15.613 1.00 53.28 87 THR A C 1
ATOM 680 O O . THR A 1 87 ? -14.023 10.151 16.790 1.00 53.28 87 THR A O 1
ATOM 683 N N . GLU A 1 88 ? -13.211 11.586 15.273 1.00 48.59 88 GLU A N 1
ATOM 684 C CA . GLU A 1 88 ? -12.750 12.540 16.283 1.00 48.59 88 GLU A CA 1
ATOM 685 C C . GLU A 1 88 ? -13.975 13.095 17.030 1.00 48.59 88 GLU A C 1
ATOM 687 O O . GLU A 1 88 ? -14.807 13.792 16.433 1.00 48.59 88 GLU A O 1
ATOM 692 N N . PRO A 1 89 ? -14.133 12.819 18.341 1.00 44.84 89 PRO A N 1
ATOM 693 C CA . PRO A 1 89 ? -15.118 13.536 19.115 1.00 44.84 89 PRO A CA 1
ATOM 694 C C . PRO A 1 89 ? -14.693 14.995 19.066 1.00 44.84 89 PRO A C 1
ATOM 696 O O . PRO A 1 89 ? -13.602 15.363 19.500 1.00 44.84 89 PRO A O 1
ATOM 699 N N . ARG A 1 90 ? -15.574 15.831 18.525 1.00 46.47 90 ARG A N 1
ATOM 700 C CA . ARG A 1 90 ? -15.534 17.274 18.694 1.00 46.47 90 ARG A CA 1
ATOM 701 C C . ARG A 1 90 ? -15.559 17.521 20.203 1.00 46.47 90 ARG A C 1
ATOM 703 O O . ARG A 1 90 ? -16.634 17.567 20.796 1.00 46.47 90 ARG A O 1
ATOM 710 N N . ILE A 1 91 ? -14.386 17.580 20.838 1.00 49.12 91 ILE A N 1
ATOM 711 C CA . ILE A 1 91 ? -14.265 18.001 22.229 1.00 49.12 91 ILE A CA 1
ATOM 712 C C . ILE A 1 91 ? -14.748 19.444 22.211 1.00 49.12 91 ILE A C 1
ATOM 714 O O . ILE A 1 91 ? -14.077 20.341 21.702 1.00 49.12 91 ILE A O 1
ATOM 718 N N . ALA A 1 92 ? -15.991 19.622 22.647 1.00 46.47 92 ALA A N 1
ATOM 719 C CA . ALA A 1 92 ? -16.574 20.920 22.888 1.00 46.47 92 ALA A CA 1
ATOM 720 C C . ALA A 1 92 ? -15.727 21.584 23.978 1.00 46.47 92 ALA A C 1
ATOM 722 O O . ALA A 1 92 ? -15.735 21.139 25.126 1.00 46.47 92 ALA A O 1
ATOM 723 N N . HIS A 1 93 ? -14.953 22.587 23.575 1.00 41.94 93 HIS A N 1
ATOM 724 C CA . HIS A 1 93 ? -14.429 23.610 24.469 1.00 41.94 93 HIS A CA 1
ATOM 725 C C . HIS A 1 93 ? -15.442 24.747 24.566 1.00 41.94 93 H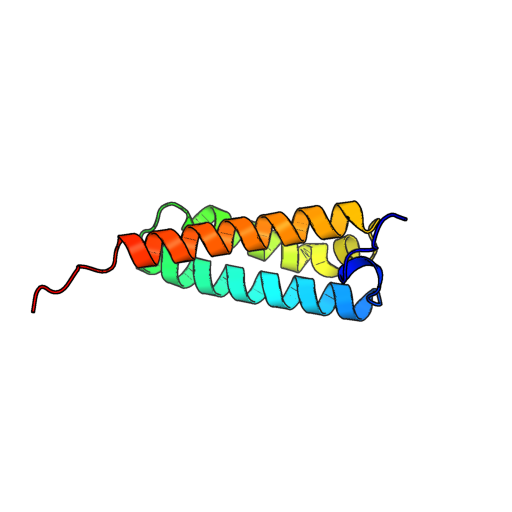IS A C 1
ATOM 727 O O . HIS A 1 93 ? -16.029 25.095 23.513 1.00 41.94 93 HIS A O 1
#

Radius of gyration: 15.41 Å; chains: 1; bounding box: 30×33×50 Å

pLDDT: mean 78.9, std 14.14, range [36.31, 93.62]

Sequence (93 aa):
MSRKTPLEDMSTERREAVIRALASKLQYSAQIAKLQQDPNWPQLEELAATLFRDSSDIARAEPETAKASVMEGIRLLGQFEMSQIATEPRIAH